Protein AF-A0A7V8WAJ9-F1 (afdb_monomer_lite)

Secondary structure (DSSP, 8-state):
------SS---HHHHHHHHHHHHHHH-TTHHHHHHHHHHHHHHHHHHHHHT--------------------------------------------

Sequence (95 aa):
MSSIAVVGGIGPLEIGIVLLIVLIIFGPKRIPELGRSLGSGMRGFKESVTGKDKGDDEPERLEQPNTVEASASEDQRDGDPAAAGRGGTAGDTRS

Foldseek 3Di:
DDDDPPPDDCDPVVVVVVVVVVCVVCNPVVVVVVVVVVVVVVVVVCCVVVVPPPPDDDDPPPDDDDDDDDDDDDDDDDDDDDDDDDDDDDDDDDD

pLDDT: mean 70.77, std 17.01, range [47.28, 94.81]

Radius of gyration: 34.39 Å; chains: 1; bounding box: 51×64×96 Å

Structure (mmCIF, N/CA/C/O backbone):
data_AF-A0A7V8WAJ9-F1
#
_entry.id   AF-A0A7V8WAJ9-F1
#
loop_
_atom_site.group_PDB
_atom_site.id
_atom_site.type_symbol
_atom_site.label_atom_id
_atom_site.label_alt_id
_atom_site.label_comp_id
_atom_site.label_asym_id
_atom_site.label_entity_id
_atom_site.label_seq_id
_atom_site.pdbx_PDB_ins_code
_atom_site.Cartn_x
_atom_site.Cartn_y
_atom_site.Cartn_z
_atom_site.occupancy
_atom_site.B_iso_or_equiv
_atom_site.auth_seq_id
_atom_site.auth_comp_id
_atom_site.auth_asym_id
_atom_site.auth_atom_id
_atom_site.pdbx_PDB_model_num
ATOM 1 N N . MET A 1 1 ? 15.378 -22.167 -23.455 1.00 47.38 1 MET A N 1
ATOM 2 C CA . MET A 1 1 ? 14.146 -21.392 -23.716 1.00 47.38 1 MET A CA 1
ATOM 3 C C . MET A 1 1 ? 13.078 -21.947 -22.796 1.00 47.38 1 MET A C 1
ATOM 5 O O . MET A 1 1 ? 12.407 -22.914 -23.132 1.00 47.38 1 MET A O 1
ATOM 9 N N . SER A 1 2 ? 13.066 -21.447 -21.563 1.00 49.25 2 SER A N 1
ATOM 10 C CA . SER A 1 2 ? 12.231 -21.976 -20.487 1.00 49.25 2 SER A CA 1
ATOM 11 C C . SER A 1 2 ? 10.772 -21.652 -20.779 1.00 49.25 2 SER A C 1
ATOM 13 O O . SER A 1 2 ? 10.412 -20.486 -20.913 1.00 49.25 2 SER A O 1
ATOM 15 N N . SER A 1 3 ? 9.955 -22.693 -20.925 1.00 59.22 3 SER A N 1
ATOM 16 C CA . SER A 1 3 ? 8.511 -22.563 -21.093 1.00 59.22 3 SER A CA 1
ATOM 17 C C . SER A 1 3 ? 7.907 -22.099 -19.772 1.00 59.22 3 SER A C 1
ATOM 19 O O . SER A 1 3 ? 7.930 -22.824 -18.780 1.00 59.22 3 SER A O 1
ATOM 21 N N . ILE A 1 4 ? 7.420 -20.861 -19.761 1.00 60.94 4 ILE A N 1
ATOM 22 C CA . ILE A 1 4 ? 6.620 -20.300 -18.678 1.00 60.94 4 ILE A CA 1
ATOM 23 C C . ILE A 1 4 ? 5.236 -20.949 -18.751 1.00 60.94 4 ILE A C 1
ATOM 25 O O . ILE A 1 4 ? 4.547 -20.886 -19.768 1.00 60.94 4 ILE A O 1
ATOM 29 N N . ALA A 1 5 ? 4.879 -21.637 -17.671 1.00 59.72 5 ALA A N 1
ATOM 30 C CA . ALA A 1 5 ? 3.615 -22.325 -17.484 1.00 59.72 5 ALA A CA 1
ATOM 31 C C . ALA A 1 5 ? 2.455 -21.315 -17.423 1.00 59.72 5 ALA A C 1
ATOM 33 O O . ALA A 1 5 ? 2.097 -20.824 -16.357 1.00 59.72 5 ALA A O 1
ATOM 34 N N . VAL A 1 6 ? 1.871 -21.012 -18.583 1.00 61.88 6 VAL A N 1
ATOM 35 C CA . VAL A 1 6 ? 0.615 -20.258 -18.754 1.00 61.88 6 VAL A CA 1
ATOM 36 C C . VAL A 1 6 ? -0.520 -21.254 -18.984 1.00 61.88 6 VAL A C 1
ATOM 38 O O . VAL A 1 6 ? -1.112 -21.313 -20.050 1.00 61.88 6 VAL A O 1
ATOM 41 N N . VAL A 1 7 ? -0.809 -22.110 -18.004 1.00 59.94 7 VAL A N 1
ATOM 42 C CA . VAL A 1 7 ? -2.055 -22.896 -18.005 1.00 59.94 7 VAL A CA 1
ATOM 43 C C . VAL A 1 7 ? -2.482 -23.126 -16.556 1.00 59.94 7 VAL A C 1
ATOM 45 O O . VAL A 1 7 ? -1.984 -24.034 -15.900 1.00 59.94 7 VAL A O 1
ATOM 48 N N . GLY A 1 8 ? -3.402 -22.300 -16.046 1.00 63.16 8 GLY A N 1
ATOM 49 C CA . GLY A 1 8 ? -4.227 -22.693 -14.893 1.00 63.16 8 GLY A CA 1
ATOM 50 C C . GLY A 1 8 ? -4.493 -21.653 -13.808 1.00 63.16 8 GLY A C 1
ATOM 51 O O . GLY A 1 8 ? -5.374 -21.873 -12.984 1.00 63.16 8 GLY A O 1
ATOM 52 N N . GLY A 1 9 ? -3.816 -20.511 -13.788 1.00 62.38 9 GLY A N 1
ATOM 53 C CA . GLY A 1 9 ? -4.122 -19.498 -12.786 1.00 62.38 9 GLY A CA 1
ATOM 54 C C . GLY A 1 9 ? -3.370 -18.222 -13.060 1.00 62.38 9 GLY A C 1
ATOM 55 O O . GLY A 1 9 ? -2.183 -18.266 -13.371 1.00 62.38 9 GLY A O 1
ATOM 56 N N . ILE A 1 10 ? -4.063 -17.095 -12.935 1.00 67.25 10 ILE A N 1
ATOM 57 C CA . ILE A 1 10 ? -3.415 -15.799 -12.775 1.00 67.25 10 ILE A CA 1
ATOM 58 C C . ILE A 1 10 ? -2.513 -15.933 -11.547 1.00 67.25 10 ILE A C 1
ATOM 60 O O . ILE A 1 10 ? -2.973 -15.912 -10.405 1.00 67.25 10 ILE A O 1
ATOM 64 N N . GLY A 1 11 ? -1.236 -16.205 -11.796 1.00 77.69 11 GLY A N 1
ATOM 65 C CA . GLY A 1 11 ? -0.269 -16.433 -10.742 1.00 77.69 11 GLY A CA 1
ATOM 66 C C . GLY A 1 11 ? 0.029 -15.122 -10.018 1.00 77.69 11 GLY A C 1
ATOM 67 O O . GLY A 1 11 ? -0.139 -14.044 -10.597 1.00 77.69 11 GLY A O 1
ATOM 68 N N . PRO A 1 12 ? 0.559 -15.183 -8.784 1.00 83.62 12 PRO A N 1
ATOM 69 C CA . PRO A 1 12 ? 1.056 -13.999 -8.083 1.00 83.62 12 PRO A CA 1
ATOM 70 C C . PRO A 1 12 ? 2.032 -13.161 -8.928 1.00 83.62 12 PRO A C 1
ATOM 72 O O . PRO A 1 12 ? 2.118 -11.948 -8.758 1.00 83.62 12 PRO A O 1
ATOM 75 N N . LEU A 1 13 ? 2.731 -13.801 -9.872 1.00 85.94 13 LEU A N 1
ATOM 76 C CA . LEU A 1 13 ? 3.647 -13.162 -10.814 1.00 85.94 13 LEU A CA 1
ATOM 77 C C . LEU A 1 13 ? 2.914 -12.243 -11.811 1.00 85.94 13 LEU A C 1
ATOM 79 O O . LEU A 1 13 ? 3.316 -11.096 -11.983 1.00 85.94 13 LEU A O 1
ATOM 83 N N . GLU A 1 14 ? 1.806 -12.696 -12.405 1.00 85.50 14 GLU A N 1
ATOM 84 C CA . GLU A 1 14 ? 0.992 -11.907 -13.346 1.00 85.50 14 GLU A CA 1
ATOM 85 C C . GLU A 1 14 ? 0.385 -10.679 -12.649 1.00 85.50 14 GLU A C 1
ATOM 87 O O . GLU A 1 14 ? 0.485 -9.553 -13.137 1.00 85.50 14 GLU A O 1
ATOM 92 N N . ILE A 1 15 ? -0.169 -10.887 -11.446 1.00 89.00 15 ILE A N 1
ATOM 93 C CA . ILE A 1 15 ? -0.686 -9.806 -10.594 1.00 89.00 15 ILE A CA 1
ATOM 94 C C . ILE A 1 15 ? 0.436 -8.822 -10.259 1.00 89.00 15 ILE A C 1
ATOM 96 O O . ILE A 1 15 ? 0.221 -7.615 -10.319 1.00 89.00 15 ILE A O 1
ATOM 100 N N . GLY A 1 16 ? 1.639 -9.318 -9.958 1.00 91.19 16 GLY A N 1
ATOM 101 C CA . GLY A 1 16 ? 2.813 -8.487 -9.706 1.00 91.19 16 GLY A CA 1
ATOM 102 C C . GLY A 1 16 ? 3.190 -7.596 -10.893 1.00 91.19 16 GLY A C 1
ATOM 103 O O . GLY A 1 16 ? 3.480 -6.418 -10.695 1.00 91.19 16 GLY A O 1
ATOM 104 N N . ILE A 1 17 ? 3.129 -8.116 -12.124 1.00 92.50 17 ILE A N 1
ATOM 105 C CA . ILE A 1 17 ? 3.408 -7.339 -13.345 1.00 92.50 17 ILE A CA 1
ATOM 106 C C . ILE A 1 17 ? 2.368 -6.228 -13.535 1.00 92.50 17 ILE A C 1
ATOM 108 O O . ILE A 1 17 ? 2.732 -5.079 -13.786 1.00 92.50 17 ILE A O 1
ATOM 112 N N . VAL A 1 18 ? 1.078 -6.536 -13.373 1.00 91.81 18 VAL A N 1
ATOM 113 C CA . VAL A 1 18 ? 0.010 -5.527 -13.472 1.00 91.81 18 VAL A CA 1
ATOM 114 C C . VAL A 1 18 ? 0.170 -4.463 -12.384 1.00 91.81 18 VAL A C 1
ATOM 116 O O . VAL A 1 18 ? 0.092 -3.266 -12.668 1.00 91.81 18 VAL A O 1
ATOM 119 N N . LEU A 1 19 ? 0.462 -4.882 -11.150 1.00 92.00 19 LEU A N 1
ATOM 120 C CA . LEU A 1 19 ? 0.704 -3.982 -10.026 1.00 92.00 19 LEU A CA 1
ATOM 121 C C . LEU A 1 19 ? 1.889 -3.048 -10.304 1.00 92.00 19 LEU A C 1
ATOM 123 O O . LEU A 1 19 ? 1.809 -1.863 -9.995 1.00 92.00 19 LEU A O 1
ATOM 127 N N . LEU A 1 20 ? 2.959 -3.553 -10.926 1.00 93.38 20 LEU A N 1
ATOM 128 C CA . LEU A 1 20 ? 4.131 -2.761 -11.300 1.00 93.38 20 LEU A CA 1
ATOM 129 C C . LEU A 1 20 ? 3.777 -1.653 -12.303 1.00 93.38 20 LEU A C 1
ATOM 131 O O . LEU A 1 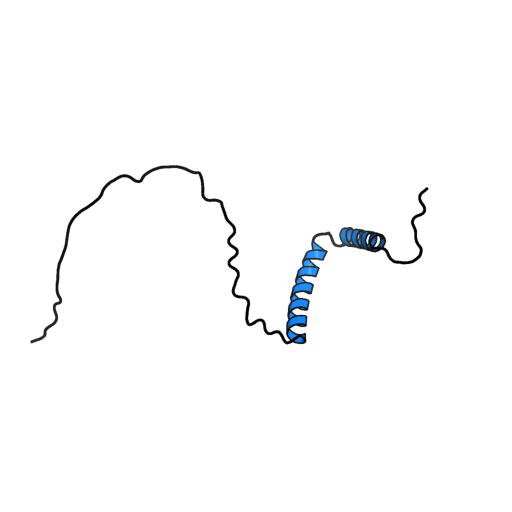20 ? 4.188 -0.511 -12.112 1.00 93.38 20 LEU A O 1
ATOM 135 N N . ILE A 1 21 ? 2.979 -1.958 -13.332 1.00 94.81 21 ILE A N 1
ATOM 136 C CA . ILE A 1 21 ? 2.527 -0.964 -14.323 1.00 94.81 21 ILE A CA 1
ATOM 137 C C . ILE A 1 21 ? 1.682 0.122 -13.646 1.00 94.81 21 ILE A C 1
ATOM 139 O O . ILE A 1 21 ? 1.909 1.315 -13.853 1.00 94.81 21 ILE A O 1
ATOM 143 N N . VAL A 1 22 ? 0.743 -0.276 -12.783 1.00 94.38 22 VAL A N 1
ATOM 144 C CA . VAL A 1 22 ? -0.074 0.658 -11.993 1.00 94.38 22 VAL A CA 1
ATOM 145 C C . VAL A 1 22 ? 0.811 1.520 -11.089 1.00 94.38 22 VAL A C 1
ATOM 147 O O . VAL A 1 22 ? 0.609 2.728 -11.007 1.00 94.38 22 VAL A O 1
ATOM 150 N N . LEU A 1 23 ? 1.835 0.943 -10.458 1.00 93.25 23 LEU A N 1
ATOM 151 C CA . LEU A 1 23 ? 2.797 1.675 -9.631 1.00 93.25 23 LEU A CA 1
ATOM 152 C C . LEU A 1 23 ? 3.613 2.699 -10.416 1.00 93.25 23 LEU A C 1
ATOM 154 O O . LEU A 1 23 ? 3.987 3.713 -9.840 1.00 93.25 23 LEU A O 1
ATOM 158 N N . ILE A 1 24 ? 3.898 2.465 -11.694 1.00 94.38 24 ILE A N 1
ATOM 159 C CA . ILE A 1 24 ? 4.592 3.452 -12.530 1.00 94.38 24 ILE A CA 1
ATOM 160 C C . ILE A 1 24 ? 3.673 4.644 -12.822 1.00 94.38 24 ILE A C 1
ATOM 162 O O . ILE A 1 24 ? 4.116 5.786 -12.746 1.00 94.38 24 ILE A O 1
ATOM 166 N N . ILE A 1 25 ? 2.391 4.394 -13.103 1.00 94.06 25 ILE A N 1
ATOM 167 C CA . ILE A 1 25 ? 1.412 5.445 -13.424 1.00 94.06 25 ILE A CA 1
ATOM 168 C C . ILE A 1 25 ? 1.022 6.246 -12.175 1.00 94.06 25 ILE A C 1
ATOM 170 O O . ILE A 1 25 ? 1.028 7.475 -12.185 1.00 94.06 25 ILE A O 1
ATOM 174 N N . PHE A 1 26 ? 0.6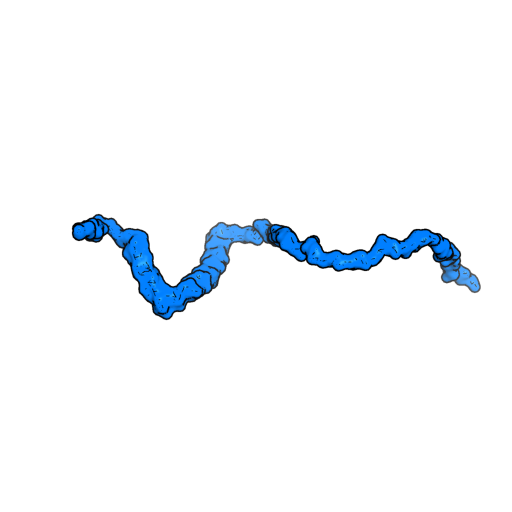67 5.552 -11.093 1.00 91.06 26 PHE A N 1
ATOM 175 C CA . PHE A 1 26 ? 0.162 6.163 -9.861 1.00 91.06 26 PHE A CA 1
ATOM 176 C C . PHE A 1 26 ? 1.271 6.480 -8.850 1.00 91.06 26 PHE A C 1
ATOM 178 O O . PHE A 1 26 ? 1.095 7.341 -7.991 1.00 91.06 26 PHE A O 1
ATOM 185 N N . GLY A 1 27 ? 2.420 5.814 -8.933 1.00 90.00 27 GLY A N 1
ATOM 186 C CA . GLY A 1 27 ? 3.517 5.922 -7.975 1.00 90.00 27 GLY A CA 1
ATOM 187 C C . GLY A 1 27 ? 3.378 4.962 -6.777 1.00 90.00 27 GLY A C 1
ATOM 188 O O . GLY A 1 27 ? 2.276 4.758 -6.256 1.00 90.00 27 GLY A O 1
ATOM 189 N N . PRO A 1 28 ? 4.495 4.439 -6.230 1.00 88.06 28 PRO A N 1
ATOM 190 C CA . PRO A 1 28 ? 4.487 3.514 -5.087 1.00 88.06 28 PRO A CA 1
ATOM 191 C C . PRO A 1 28 ? 3.979 4.138 -3.784 1.00 88.06 28 PRO A C 1
ATOM 193 O O . PRO A 1 28 ? 3.617 3.418 -2.860 1.00 88.06 28 PRO A O 1
ATOM 196 N N . LYS A 1 29 ? 3.926 5.473 -3.695 1.00 89.56 29 LYS A N 1
ATOM 197 C CA . LYS A 1 29 ? 3.416 6.186 -2.515 1.00 89.56 29 LYS A CA 1
ATOM 198 C C . LYS A 1 29 ? 1.887 6.250 -2.455 1.00 89.56 29 LYS A C 1
ATOM 200 O O . LYS A 1 29 ? 1.348 6.346 -1.358 1.00 89.56 29 LYS A O 1
ATOM 205 N N . ARG A 1 30 ? 1.183 6.161 -3.591 1.00 89.12 30 ARG A N 1
ATOM 206 C CA . ARG A 1 30 ? -0.281 6.336 -3.638 1.00 89.12 30 ARG A CA 1
ATOM 207 C C . ARG A 1 30 ? -1.054 5.100 -3.190 1.00 89.12 30 ARG A C 1
ATOM 209 O O . ARG A 1 30 ? -2.066 5.238 -2.516 1.00 89.12 30 ARG A O 1
ATOM 216 N N . ILE A 1 31 ? -0.560 3.899 -3.483 1.00 90.44 31 ILE A N 1
ATOM 217 C CA . ILE A 1 31 ? -1.184 2.644 -3.031 1.00 90.44 31 ILE A CA 1
ATOM 218 C C . ILE A 1 31 ? -1.272 2.529 -1.495 1.00 90.44 31 ILE A C 1
ATOM 220 O O . ILE A 1 31 ? -2.369 2.271 -1.003 1.00 90.44 31 ILE A O 1
ATOM 224 N N . PRO A 1 32 ? -0.200 2.745 -0.702 1.00 86.88 32 PRO A N 1
ATOM 225 C CA . PRO A 1 32 ? -0.298 2.680 0.758 1.00 86.88 32 PRO A CA 1
ATOM 226 C C . PRO A 1 32 ? -1.112 3.836 1.353 1.00 86.88 32 PRO A C 1
ATOM 228 O O . PRO A 1 32 ? -1.754 3.659 2.384 1.00 86.88 32 PRO A O 1
ATOM 231 N N . GLU A 1 33 ? -1.117 5.007 0.713 1.00 90.69 33 GLU A N 1
ATOM 232 C CA . GLU A 1 33 ? -1.934 6.156 1.119 1.00 90.69 33 GLU A CA 1
ATOM 233 C C . GLU A 1 33 ? -3.436 5.853 0.971 1.00 90.69 33 GLU A C 1
ATOM 235 O O . GLU A 1 33 ? -4.195 6.003 1.929 1.00 90.69 33 GLU A O 1
ATOM 240 N N . LEU A 1 34 ? -3.843 5.314 -0.184 1.00 91.44 34 LEU A N 1
ATOM 241 C CA . LEU A 1 34 ? -5.212 4.855 -0.445 1.00 91.44 34 LEU A CA 1
ATOM 242 C C . LEU A 1 34 ? -5.587 3.630 0.403 1.00 91.44 34 LEU A C 1
ATOM 244 O O . LEU A 1 34 ? -6.704 3.530 0.899 1.00 91.44 34 LEU A O 1
ATOM 248 N N . GLY A 1 35 ? -4.650 2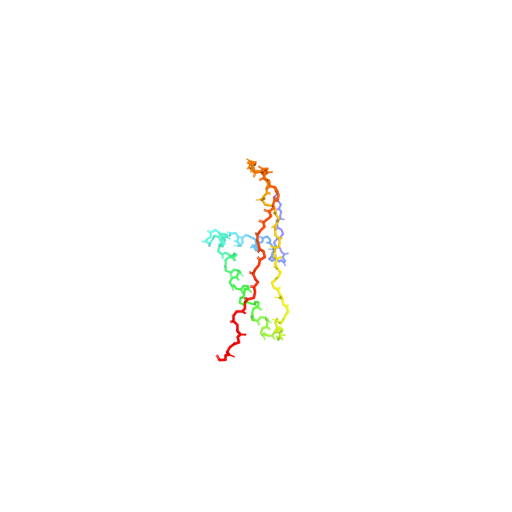.705 0.616 1.00 91.94 35 GLY A N 1
ATOM 249 C CA . GLY A 1 35 ? -4.859 1.538 1.471 1.00 91.94 35 GLY A CA 1
ATOM 250 C C . GLY A 1 35 ? -5.086 1.912 2.936 1.00 91.94 35 GLY A C 1
ATOM 251 O O . GLY A 1 35 ? -5.920 1.299 3.597 1.00 91.94 35 GLY A O 1
ATOM 252 N N . ARG A 1 36 ? -4.401 2.945 3.447 1.00 92.56 36 ARG A N 1
ATOM 253 C CA . ARG A 1 36 ? -4.620 3.458 4.810 1.00 92.56 36 ARG A CA 1
ATOM 254 C C . ARG A 1 36 ? -5.995 4.101 4.967 1.00 92.56 36 ARG A C 1
ATOM 256 O O . ARG A 1 36 ? -6.670 3.807 5.949 1.00 92.56 36 ARG A O 1
ATOM 263 N N . SER A 1 37 ? -6.428 4.939 4.023 1.00 91.94 37 SER A N 1
ATOM 264 C CA . SER A 1 37 ? -7.751 5.577 4.102 1.00 91.94 37 SER A CA 1
ATOM 265 C C . SER A 1 37 ? -8.886 4.555 3.966 1.00 91.94 37 SER A C 1
ATOM 267 O O . SER A 1 37 ? -9.812 4.551 4.779 1.00 91.94 37 SER A O 1
ATOM 269 N N . LEU A 1 38 ? -8.768 3.628 3.011 1.00 94.81 38 LEU A N 1
ATOM 270 C CA . LEU A 1 38 ? -9.712 2.527 2.822 1.00 94.81 38 LEU A CA 1
ATOM 271 C C . LEU A 1 38 ? -9.718 1.578 4.030 1.00 94.81 38 LEU A C 1
ATOM 273 O O . LEU A 1 38 ? -10.779 1.150 4.475 1.00 94.81 38 LEU A O 1
ATOM 277 N N . GLY A 1 39 ? -8.544 1.268 4.581 1.00 91.62 39 GLY A N 1
ATOM 278 C CA . GLY A 1 39 ? -8.378 0.373 5.724 1.00 91.62 39 GLY A CA 1
ATOM 279 C C . GLY A 1 39 ? -9.016 0.920 6.998 1.00 91.62 39 GLY A C 1
ATOM 280 O O . GLY A 1 39 ? -9.729 0.188 7.680 1.00 91.62 39 GLY A O 1
ATOM 281 N N . SER A 1 40 ? -8.832 2.210 7.291 1.00 90.81 40 SER A N 1
ATOM 282 C CA . SER A 1 40 ? -9.490 2.870 8.425 1.00 90.81 40 SER A CA 1
ATOM 283 C C . SER A 1 40 ? -11.015 2.867 8.282 1.00 90.81 40 SER A C 1
ATOM 285 O O . SER A 1 40 ? -11.715 2.531 9.237 1.00 90.81 40 SER A O 1
ATOM 287 N N . GLY A 1 41 ? -11.533 3.151 7.081 1.00 93.25 41 GLY A N 1
ATOM 288 C CA . GLY A 1 41 ? -12.970 3.078 6.797 1.00 93.25 41 GLY A CA 1
ATOM 289 C C . GLY A 1 41 ? -13.527 1.657 6.916 1.00 93.25 41 GLY A C 1
ATOM 290 O O . GLY A 1 41 ? -14.553 1.443 7.556 1.00 93.25 41 GLY A O 1
ATOM 291 N N . MET A 1 42 ? -12.815 0.666 6.374 1.00 93.94 42 MET A N 1
ATOM 292 C CA . MET A 1 42 ? -13.185 -0.749 6.468 1.00 93.94 42 MET A CA 1
ATOM 293 C C . MET A 1 42 ? -13.142 -1.257 7.914 1.00 93.94 42 MET A C 1
ATOM 295 O O . MET A 1 42 ? -13.979 -2.068 8.302 1.00 93.94 42 MET A O 1
ATOM 299 N N . ARG A 1 43 ? -12.189 -0.782 8.730 1.00 89.94 43 ARG A N 1
ATOM 300 C CA . ARG A 1 43 ? -12.080 -1.141 10.151 1.00 89.94 43 ARG A CA 1
ATOM 301 C C . ARG A 1 43 ? -13.296 -0.650 10.931 1.00 89.94 43 ARG A C 1
ATOM 303 O O . ARG A 1 43 ? -13.889 -1.459 11.635 1.00 89.94 43 ARG A O 1
ATOM 310 N N . GLY A 1 44 ? -13.696 0.609 10.739 1.00 89.25 44 GLY A N 1
ATOM 311 C CA . GLY A 1 44 ? -14.913 1.166 11.338 1.00 89.25 44 GLY A CA 1
ATOM 312 C C . GLY A 1 44 ? -16.186 0.487 10.824 1.00 89.25 44 GLY A C 1
ATOM 313 O O . GLY A 1 44 ? -17.037 0.101 11.614 1.00 89.25 44 GLY A O 1
ATOM 314 N N . PHE A 1 45 ? -16.281 0.231 9.514 1.00 91.38 45 PHE A N 1
ATOM 315 C CA . PHE A 1 45 ? -17.416 -0.492 8.931 1.00 91.38 45 PHE A CA 1
ATOM 316 C C . PHE A 1 45 ? -17.552 -1.904 9.509 1.00 91.38 45 PHE A C 1
ATOM 318 O O . PHE A 1 45 ? -18.633 -2.308 9.931 1.00 91.38 45 PHE A O 1
ATOM 325 N N . LYS A 1 46 ? -16.443 -2.649 9.589 1.00 88.06 46 LYS A N 1
ATOM 326 C CA . LYS A 1 46 ? -16.415 -3.981 10.199 1.00 88.06 46 LYS A CA 1
ATOM 327 C C . LYS A 1 46 ? -16.809 -3.930 11.671 1.00 88.06 46 LYS A C 1
ATOM 329 O O . LYS A 1 46 ? -17.476 -4.849 12.124 1.00 88.06 46 LYS A O 1
ATOM 334 N N . GLU A 1 47 ? -16.403 -2.898 12.402 1.00 86.94 47 GLU A N 1
ATOM 335 C CA . GLU A 1 47 ? -16.722 -2.691 13.817 1.00 86.94 47 GLU A CA 1
ATOM 336 C C . GLU A 1 47 ? -18.219 -2.454 14.048 1.00 86.94 47 GLU A C 1
ATOM 338 O O . GLU A 1 47 ? -18.828 -3.144 14.864 1.00 86.94 47 GLU A O 1
ATOM 343 N N . SER A 1 48 ? -18.834 -1.588 13.237 1.00 83.19 48 SER A 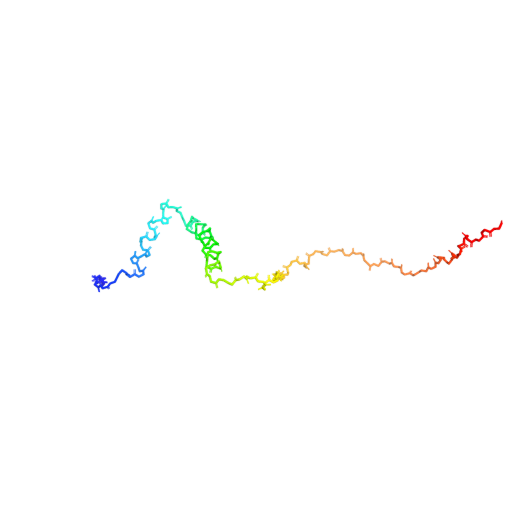N 1
ATOM 344 C CA . SER A 1 48 ? -20.279 -1.341 13.263 1.00 83.19 48 SER A CA 1
ATOM 345 C C . SER A 1 48 ? -21.093 -2.562 12.828 1.00 83.19 48 SER A C 1
ATOM 347 O O . SER A 1 48 ? -22.127 -2.852 13.420 1.00 83.19 48 SER A O 1
ATOM 349 N N . VAL A 1 49 ? -20.626 -3.306 11.819 1.00 87.62 49 VAL A N 1
ATOM 350 C CA . VAL A 1 49 ? -21.308 -4.519 11.331 1.00 87.62 49 VAL A CA 1
ATOM 351 C C . VAL A 1 49 ? -21.157 -5.689 12.306 1.00 87.62 49 VAL A C 1
ATOM 353 O O . VAL A 1 49 ? -22.080 -6.482 12.461 1.00 87.62 49 VAL A O 1
ATOM 356 N N . THR A 1 50 ? -20.007 -5.819 12.973 1.00 81.94 50 THR A N 1
ATOM 357 C CA . THR A 1 50 ? -19.750 -6.917 13.919 1.00 81.94 50 THR A CA 1
ATOM 358 C C . THR A 1 50 ? -20.217 -6.620 15.347 1.00 81.94 50 THR A C 1
ATOM 360 O O . THR A 1 50 ? -20.086 -7.504 16.194 1.00 81.94 50 THR A O 1
ATOM 363 N N . GLY A 1 51 ? -20.717 -5.411 15.629 1.00 68.94 51 GLY A N 1
ATOM 364 C CA . GLY A 1 51 ? -21.234 -5.011 16.942 1.00 68.94 51 GLY A CA 1
ATOM 365 C C . GLY A 1 51 ? -20.204 -5.045 18.079 1.00 68.94 51 GLY A C 1
ATOM 366 O O . GLY A 1 51 ? -20.590 -5.109 19.242 1.00 68.94 51 GLY A O 1
ATOM 367 N N . LYS A 1 52 ? -18.900 -5.050 17.768 1.00 64.31 52 LYS A N 1
ATOM 368 C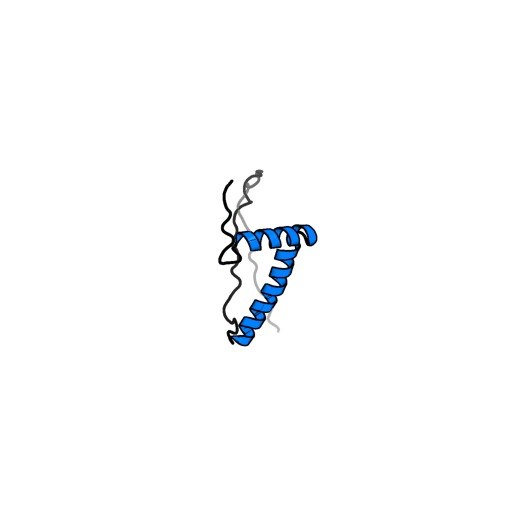 CA . LYS A 1 52 ? -17.841 -4.927 18.782 1.00 64.31 52 LYS A CA 1
ATOM 369 C C . LYS A 1 52 ? -17.593 -3.446 19.027 1.00 64.31 52 LYS A C 1
ATOM 371 O O . LYS A 1 52 ? -16.723 -2.869 18.395 1.00 64.31 52 LYS A O 1
ATOM 376 N N . ASP A 1 53 ? -18.364 -2.853 19.925 1.00 59.03 53 ASP A N 1
ATOM 377 C CA . ASP A 1 53 ? -18.005 -1.585 20.556 1.00 59.03 53 ASP A CA 1
ATOM 378 C C . ASP A 1 53 ? -16.647 -1.797 21.258 1.00 59.03 53 ASP A C 1
ATOM 380 O O . ASP A 1 53 ? -16.549 -2.612 22.180 1.00 59.03 53 ASP A O 1
ATOM 384 N N . LYS A 1 54 ? -15.559 -1.181 20.771 1.00 59.59 54 LYS A N 1
ATOM 385 C CA . LYS A 1 54 ? -14.280 -1.171 21.497 1.00 59.59 54 LYS A CA 1
ATOM 386 C C . LYS A 1 54 ? -14.421 -0.277 22.726 1.00 59.59 54 LYS A C 1
ATOM 388 O O . LYS A 1 54 ? -14.143 0.916 22.669 1.00 59.59 54 LYS A O 1
ATOM 393 N N . GLY A 1 55 ? -14.849 -0.889 23.825 1.00 54.94 55 GLY A N 1
ATOM 394 C CA . GLY A 1 55 ? -14.731 -0.344 25.175 1.00 54.94 55 GLY A CA 1
ATOM 395 C C . GLY A 1 55 ? -13.379 -0.612 25.843 1.00 54.94 55 GLY A C 1
ATOM 396 O O . GLY A 1 55 ? -13.141 -0.052 26.902 1.00 54.94 55 GLY A O 1
ATOM 397 N N . ASP A 1 56 ? -12.486 -1.399 25.237 1.00 55.97 56 ASP A N 1
ATOM 398 C CA . ASP A 1 56 ? -11.227 -1.814 25.864 1.00 55.97 56 ASP A CA 1
ATOM 399 C C . ASP A 1 56 ? -10.066 -1.667 24.872 1.00 55.97 56 ASP A C 1
ATOM 401 O O . ASP A 1 56 ? -9.812 -2.567 24.082 1.00 55.97 56 ASP A O 1
ATOM 405 N N . ASP A 1 57 ? -9.405 -0.512 24.867 1.00 53.09 57 ASP A N 1
ATOM 406 C CA . ASP A 1 57 ? -8.006 -0.344 24.450 1.00 53.09 57 ASP A CA 1
ATOM 407 C C . ASP A 1 57 ? -7.562 1.025 24.992 1.00 53.09 57 ASP A C 1
ATOM 409 O O . ASP A 1 57 ? -7.631 2.064 24.326 1.00 53.09 57 ASP A O 1
ATOM 413 N N . GLU A 1 58 ? -7.177 1.022 26.271 1.00 55.53 58 GLU A N 1
ATOM 414 C CA . GLU A 1 58 ? -6.346 2.064 26.871 1.00 55.53 58 GLU A CA 1
ATOM 415 C C . GLU A 1 58 ? -5.147 2.367 25.953 1.00 55.53 58 GLU A C 1
ATOM 417 O O . GLU A 1 58 ? -4.636 1.468 25.280 1.00 55.53 58 GLU A O 1
ATOM 422 N N . PRO A 1 59 ? -4.662 3.619 25.893 1.00 51.41 59 PRO A N 1
ATOM 423 C CA . PRO A 1 59 ? -3.500 3.936 25.084 1.00 51.41 59 PRO A CA 1
ATOM 424 C C . PRO A 1 59 ? -2.289 3.175 25.632 1.00 51.41 59 PRO A C 1
ATOM 426 O O . PRO A 1 59 ? -1.738 3.547 26.669 1.00 51.41 59 PRO A O 1
ATOM 429 N N . GLU A 1 60 ? -1.835 2.147 24.908 1.00 54.34 60 GLU A N 1
ATOM 430 C CA . GLU A 1 60 ? -0.468 1.656 25.035 1.00 54.34 60 GLU A CA 1
ATOM 431 C C . GLU A 1 60 ? 0.464 2.835 24.750 1.00 54.34 60 GLU A C 1
ATOM 433 O O . GLU A 1 60 ? 0.758 3.217 23.613 1.00 54.34 60 GLU A O 1
ATOM 438 N N . ARG A 1 61 ? 0.886 3.450 25.852 1.00 55.78 61 ARG A N 1
ATOM 439 C CA . ARG A 1 61 ? 2.076 4.264 25.999 1.00 55.78 61 ARG A CA 1
ATOM 440 C C . ARG A 1 61 ? 3.225 3.472 25.386 1.00 55.78 61 ARG A C 1
ATOM 442 O O . ARG A 1 61 ? 3.835 2.641 26.049 1.00 55.78 61 ARG A O 1
ATOM 449 N N . LEU A 1 62 ? 3.496 3.729 24.109 1.00 56.88 62 LEU A N 1
ATOM 450 C CA . LEU A 1 62 ? 4.701 3.280 23.431 1.00 56.88 62 LEU A CA 1
ATOM 451 C C . LEU A 1 62 ? 5.893 3.948 24.114 1.00 56.88 62 LEU A C 1
ATOM 453 O O . LEU A 1 62 ? 6.321 5.044 23.755 1.00 56.88 62 LEU A O 1
ATOM 457 N N . GLU A 1 63 ? 6.413 3.271 25.129 1.00 56.69 63 GLU A N 1
ATOM 458 C CA . GLU A 1 63 ? 7.798 3.400 25.528 1.00 56.69 63 GLU A CA 1
ATOM 459 C C . GLU A 1 63 ? 8.652 3.050 24.311 1.00 56.69 63 GLU A C 1
ATOM 461 O O . GLU A 1 63 ? 8.663 1.911 23.847 1.00 56.69 63 GLU A O 1
ATOM 466 N N . GLN A 1 64 ? 9.365 4.039 23.775 1.00 54.09 64 GLN A N 1
ATOM 467 C CA . GLN A 1 64 ? 10.585 3.761 23.036 1.00 54.09 64 GLN A CA 1
ATOM 468 C C . GLN A 1 64 ? 11.760 4.507 23.671 1.00 54.09 64 GLN A C 1
ATOM 470 O O . GLN A 1 64 ? 11.604 5.654 24.097 1.00 54.09 64 GLN A O 1
ATOM 475 N N . PRO A 1 65 ? 12.914 3.832 23.783 1.00 58.47 65 PRO A N 1
ATOM 476 C CA . PRO A 1 65 ? 13.975 4.130 24.730 1.00 58.47 65 PRO A CA 1
ATOM 477 C C . PRO A 1 65 ? 15.110 4.912 24.047 1.00 58.47 65 PRO A C 1
ATOM 479 O O . PRO A 1 65 ? 15.246 4.893 22.828 1.00 58.47 65 PRO A O 1
ATOM 482 N N . ASN A 1 66 ? 15.976 5.524 24.857 1.00 56.41 66 ASN A N 1
ATOM 483 C CA . ASN A 1 66 ? 17.292 6.069 24.492 1.00 56.41 66 ASN A CA 1
ATOM 484 C C . ASN A 1 66 ? 17.352 7.228 23.485 1.00 56.41 66 ASN A C 1
ATOM 486 O O . ASN A 1 66 ? 17.441 7.011 22.283 1.00 56.41 66 ASN A O 1
ATOM 490 N N . THR A 1 67 ? 17.537 8.452 23.996 1.00 48.91 67 THR A N 1
ATOM 491 C CA . THR A 1 67 ? 18.688 9.316 23.630 1.00 48.91 67 THR A CA 1
ATOM 492 C C . THR A 1 67 ? 18.894 10.384 24.715 1.00 48.91 67 THR A C 1
ATOM 494 O O . THR A 1 67 ? 18.647 11.565 24.494 1.00 48.91 67 THR A O 1
ATOM 497 N N . VAL A 1 68 ? 19.323 9.983 25.913 1.00 61.19 68 VAL A N 1
ATOM 498 C CA . VAL A 1 68 ? 19.898 10.922 26.894 1.00 61.19 68 VAL A CA 1
ATOM 499 C C . VAL A 1 68 ? 21.119 10.292 27.550 1.00 61.19 68 VAL A C 1
ATOM 501 O O . VAL A 1 68 ? 21.093 9.901 28.707 1.00 61.19 68 VAL A O 1
ATOM 504 N N . GLU A 1 69 ? 22.211 10.195 26.797 1.00 57.34 69 GLU A N 1
ATOM 505 C CA . GLU A 1 69 ? 23.535 10.112 27.405 1.00 57.34 69 GLU A CA 1
ATOM 506 C C . GLU A 1 69 ? 24.573 10.799 26.508 1.00 57.34 69 GLU A C 1
ATOM 508 O O . GLU A 1 69 ? 24.541 10.660 25.287 1.00 57.34 69 GLU A O 1
ATOM 513 N N . ALA A 1 70 ? 25.479 11.529 27.164 1.00 53.00 70 ALA A N 1
ATOM 514 C CA . ALA A 1 70 ? 26.669 12.213 26.652 1.00 53.00 70 ALA A CA 1
ATOM 515 C C . ALA A 1 70 ? 26.506 13.612 26.012 1.00 53.00 70 ALA A C 1
ATOM 517 O O . ALA A 1 70 ? 26.773 13.822 24.833 1.00 53.00 70 ALA A O 1
ATOM 518 N N . SER A 1 71 ? 26.274 14.622 26.857 1.00 47.28 71 SER A N 1
ATOM 519 C CA . SER A 1 71 ? 27.208 15.759 26.882 1.00 47.28 71 SER A CA 1
ATOM 520 C C . SER A 1 71 ? 27.398 16.235 28.320 1.00 47.28 71 SER A C 1
ATOM 522 O O . SER A 1 71 ? 26.462 16.676 28.980 1.00 47.28 71 SER A O 1
ATOM 524 N N . ALA A 1 72 ? 28.622 16.053 28.797 1.00 52.66 72 ALA A N 1
ATOM 525 C CA . ALA A 1 72 ? 29.101 16.370 30.128 1.00 52.66 72 ALA A CA 1
ATOM 526 C C . ALA A 1 72 ? 29.306 17.878 30.335 1.00 52.66 72 ALA A C 1
ATOM 528 O O . ALA A 1 72 ? 29.799 18.551 29.432 1.00 52.66 72 ALA A O 1
ATOM 529 N N . SER A 1 73 ? 28.973 18.336 31.544 1.00 51.28 73 SER A N 1
ATOM 530 C CA . SER A 1 73 ? 29.634 19.389 32.341 1.00 51.28 73 SER A CA 1
ATOM 531 C C . SER A 1 73 ? 28.732 19.611 33.567 1.00 51.28 73 SER A C 1
ATOM 533 O O . SER A 1 73 ? 27.636 20.145 33.435 1.00 51.28 73 SER A O 1
ATOM 535 N N . GLU A 1 74 ? 28.963 18.905 34.676 1.00 56.34 74 GLU A N 1
ATOM 536 C CA . GLU A 1 74 ? 29.757 19.421 35.806 1.00 56.34 74 GLU A CA 1
ATOM 537 C C . GLU A 1 74 ? 29.181 20.731 36.359 1.00 56.34 74 GLU A C 1
ATOM 539 O O . GLU A 1 74 ? 29.466 21.777 35.796 1.00 56.34 74 GLU A O 1
ATOM 544 N N . ASP A 1 75 ? 28.389 20.661 37.440 1.00 50.00 75 ASP A N 1
ATOM 545 C CA . ASP A 1 75 ? 28.522 21.542 38.618 1.00 50.00 75 ASP A CA 1
ATOM 546 C C . ASP A 1 75 ? 27.513 21.128 39.712 1.00 50.00 75 ASP A C 1
ATOM 548 O O . ASP A 1 75 ? 26.386 21.609 39.786 1.00 50.00 75 ASP A O 1
ATOM 552 N N . GLN A 1 76 ? 27.881 20.145 40.537 1.00 60.72 76 GLN A N 1
ATOM 553 C CA . GLN A 1 76 ? 27.115 19.777 41.732 1.00 60.72 76 GLN A CA 1
ATOM 554 C C . GLN A 1 76 ? 28.083 19.494 42.877 1.00 60.72 76 GLN A C 1
ATOM 556 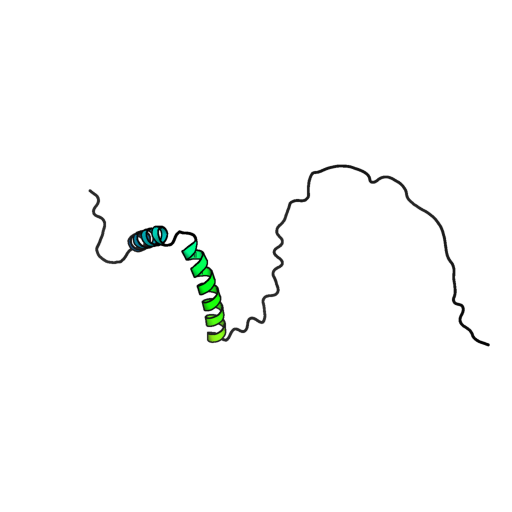O O . GLN A 1 76 ? 28.301 18.343 43.251 1.00 60.72 76 GLN A O 1
ATOM 561 N N . ARG A 1 77 ? 28.672 20.565 43.407 1.00 53.53 77 ARG A N 1
ATOM 562 C CA . ARG A 1 77 ? 29.178 20.724 44.780 1.00 53.53 77 ARG A CA 1
ATOM 563 C C . ARG A 1 77 ? 29.075 22.230 45.019 1.00 53.53 77 ARG A C 1
ATOM 565 O O . ARG A 1 77 ? 29.558 22.997 44.211 1.00 53.53 77 ARG A O 1
ATOM 572 N N . ASP A 1 78 ? 28.248 22.729 45.915 1.00 55.75 78 ASP A N 1
ATOM 573 C CA . ASP A 1 78 ? 28.497 22.759 47.348 1.00 55.75 78 ASP A CA 1
ATOM 574 C C . ASP A 1 78 ? 27.180 23.202 48.006 1.00 55.75 78 ASP A C 1
ATOM 576 O O . ASP A 1 78 ? 26.505 24.110 47.531 1.00 55.75 78 ASP A O 1
ATOM 580 N N . GLY A 1 79 ? 26.704 22.520 49.038 1.00 50.16 79 GLY A N 1
ATOM 581 C CA . GLY A 1 79 ? 26.903 23.061 50.376 1.00 50.16 79 GLY A CA 1
ATOM 582 C C . GLY A 1 79 ? 25.588 23.007 51.151 1.00 50.16 79 GLY A C 1
ATOM 583 O O . GLY A 1 79 ? 24.713 23.851 51.002 1.00 50.16 79 GLY A O 1
ATOM 584 N N . ASP A 1 80 ? 25.467 21.948 51.937 1.00 61.69 80 ASP A N 1
ATOM 585 C CA . ASP A 1 80 ? 24.525 21.752 53.041 1.00 61.69 80 ASP A CA 1
ATOM 586 C C . ASP A 1 80 ? 24.749 22.812 54.156 1.00 61.69 80 ASP A C 1
ATOM 588 O O . ASP A 1 80 ? 25.690 23.606 54.079 1.00 61.69 80 ASP A O 1
ATOM 592 N N . PRO A 1 81 ? 24.123 22.668 55.330 1.00 60.75 81 PRO A N 1
ATOM 593 C CA . PRO A 1 81 ? 22.760 22.973 55.761 1.00 60.75 81 PRO A CA 1
ATOM 594 C C . PRO A 1 81 ? 22.722 24.307 56.533 1.00 60.75 81 PRO A C 1
ATOM 596 O O . PRO A 1 81 ? 23.755 24.848 56.913 1.00 60.75 81 PRO A O 1
ATOM 599 N N . ALA A 1 82 ? 21.522 24.769 56.896 1.00 47.78 82 ALA A N 1
ATOM 600 C CA . ALA A 1 82 ? 21.180 25.200 58.261 1.00 47.78 82 ALA A CA 1
ATOM 601 C C . ALA A 1 82 ? 20.237 26.407 58.309 1.00 47.78 82 ALA A C 1
ATOM 603 O O . ALA A 1 82 ? 20.437 27.436 57.678 1.00 47.78 82 ALA A O 1
ATOM 604 N N . ALA A 1 83 ? 19.320 26.272 59.264 1.00 49.50 83 ALA A N 1
ATOM 605 C CA . ALA A 1 83 ? 18.835 27.330 60.134 1.00 49.50 83 ALA A CA 1
ATOM 606 C C . ALA A 1 83 ? 17.753 28.297 59.621 1.00 49.50 83 ALA A C 1
ATOM 608 O O . ALA A 1 83 ? 17.886 29.005 58.634 1.00 49.50 83 ALA A O 1
ATOM 609 N N . ALA A 1 84 ? 16.758 28.409 60.508 1.00 53.81 84 ALA A N 1
ATOM 610 C CA . ALA A 1 84 ? 15.814 29.504 60.697 1.00 53.81 84 ALA A CA 1
ATOM 611 C C . ALA A 1 84 ? 14.624 29.550 59.714 1.00 53.81 84 ALA A C 1
ATOM 613 O O . ALA A 1 84 ? 14.782 29.490 58.511 1.00 53.81 84 ALA A O 1
ATOM 614 N N . GLY A 1 85 ? 13.371 29.656 60.150 1.00 54.69 85 GLY A N 1
ATOM 615 C CA . GLY A 1 85 ? 12.876 30.084 61.448 1.00 54.69 85 GLY A CA 1
ATOM 616 C C . GLY A 1 85 ? 11.461 29.577 61.698 1.00 54.69 85 GLY A C 1
ATOM 617 O O . GLY A 1 85 ? 10.617 29.498 60.810 1.00 54.69 85 GLY A O 1
ATOM 618 N N . ARG A 1 86 ? 11.242 29.220 62.960 1.00 54.69 86 ARG A N 1
ATOM 619 C CA . ARG A 1 86 ? 9.941 29.007 63.583 1.00 54.69 86 ARG A CA 1
ATOM 620 C C . ARG A 1 86 ? 9.269 30.363 63.821 1.00 54.69 86 ARG A C 1
ATOM 622 O O . ARG A 1 86 ? 9.937 31.299 64.247 1.00 54.69 86 ARG A O 1
ATOM 629 N N . GLY A 1 87 ? 7.951 30.405 63.665 1.00 55.47 87 GLY A N 1
ATOM 630 C CA . GLY A 1 87 ? 7.067 31.471 64.147 1.00 55.47 87 GLY A CA 1
ATOM 631 C C . GLY A 1 87 ? 5.788 31.463 63.308 1.00 55.47 87 GLY A C 1
ATOM 632 O O . GLY A 1 87 ? 5.838 31.811 62.142 1.00 55.47 87 GLY A O 1
ATOM 633 N N . GLY A 1 88 ? 4.629 30.983 63.750 1.00 55.34 88 GLY A N 1
ATOM 634 C CA . GLY A 1 88 ? 4.113 30.897 65.111 1.00 55.34 88 GLY A CA 1
ATOM 635 C C . GLY A 1 88 ? 2.931 31.857 65.251 1.00 55.34 88 GLY A C 1
ATOM 636 O O . GLY A 1 88 ? 3.141 33.024 65.541 1.00 55.34 88 GLY A O 1
ATOM 637 N N . THR A 1 89 ? 1.726 31.312 65.036 1.00 60.06 89 THR A N 1
ATOM 638 C CA . THR A 1 89 ? 0.414 31.725 65.585 1.00 60.06 89 THR A CA 1
ATOM 639 C C . THR A 1 89 ? -0.076 33.141 65.245 1.00 60.06 89 THR A C 1
ATOM 641 O O . THR A 1 89 ? 0.393 34.133 65.785 1.00 60.06 89 THR A O 1
ATOM 644 N N . ALA A 1 90 ? -0.987 33.275 64.280 1.00 56.56 90 ALA A N 1
ATOM 645 C CA . ALA A 1 90 ? -2.438 33.184 64.510 1.00 56.56 90 ALA A CA 1
ATOM 646 C C . ALA A 1 90 ? -2.950 34.300 65.439 1.00 56.56 90 ALA A C 1
ATOM 648 O O . ALA A 1 90 ? -3.178 34.098 66.627 1.00 56.56 90 ALA A O 1
ATOM 649 N N . GLY A 1 91 ? -3.128 35.488 64.858 1.00 61.19 91 GLY A N 1
ATOM 650 C CA . GLY A 1 91 ? -4.040 36.488 65.390 1.00 61.19 91 GLY A CA 1
ATOM 651 C C . GLY A 1 91 ? -5.464 36.093 65.019 1.00 61.19 91 GLY A C 1
ATOM 652 O O . GLY A 1 91 ? -5.891 36.333 63.897 1.00 61.19 91 GLY A O 1
ATOM 653 N N . ASP A 1 92 ? -6.168 35.458 65.947 1.00 59.16 92 ASP A N 1
ATOM 654 C CA . ASP A 1 92 ? -7.616 35.271 65.892 1.00 59.16 92 ASP A CA 1
ATOM 655 C C . ASP A 1 92 ? -8.118 35.052 67.319 1.00 59.16 92 ASP A C 1
ATOM 657 O O . ASP A 1 92 ? -8.034 33.947 67.829 1.00 59.16 92 ASP A O 1
ATOM 661 N N . THR A 1 93 ? -8.536 36.126 67.994 1.00 67.44 93 THR A N 1
ATOM 662 C CA . THR A 1 93 ? -9.662 36.128 68.945 1.00 67.44 93 THR A CA 1
ATOM 663 C C . THR A 1 93 ? -9.965 37.567 69.358 1.00 67.44 93 THR A C 1
ATOM 665 O O . THR A 1 93 ? -9.396 38.127 70.290 1.00 67.44 93 THR A O 1
ATOM 668 N N . ARG A 1 94 ? -10.871 38.160 68.587 1.00 60.59 94 ARG A N 1
ATOM 669 C CA . ARG A 1 94 ? -12.004 38.997 69.001 1.00 60.59 94 ARG A CA 1
ATOM 670 C C . ARG A 1 94 ? -12.239 39.133 70.522 1.00 60.59 94 ARG A C 1
ATOM 672 O O . ARG A 1 94 ? -12.551 38.149 71.192 1.00 60.59 94 ARG A O 1
ATOM 679 N N . SER A 1 95 ? -12.220 40.367 71.022 1.00 59.88 95 SER A N 1
ATOM 680 C CA . SER A 1 95 ? -13.021 40.872 72.154 1.00 59.88 95 SER A CA 1
ATOM 681 C C . SER A 1 95 ? -13.130 42.386 72.047 1.00 59.88 95 SER A C 1
ATOM 683 O O . SER A 1 95 ? -12.105 43.008 71.695 1.00 59.88 95 SER A O 1
#